Protein AF-A0A433RNB2-F1 (afdb_monomer_lite)

pLDDT: mean 72.8, std 12.89, range [40.78, 93.75]

InterPro domains:
  IPR000989 Replication protein [PF01446] (14-118)

Sequence (121 aa):
MPGSIPASGNKNIKIIKKMIAEEKAVFEVSKYPVKDSDIIKGDKVTPANIETVIDLDKALAYKRLILYGGILKGIHKELNLSDAEDGDLIHIDDEVDEIANGATDVMVYWHLGLKNYVIKN

Structure (mmCIF, N/CA/C/O backbone):
data_AF-A0A433RNB2-F1
#
_entry.id   AF-A0A433RNB2-F1
#
loop_
_atom_site.group_PDB
_atom_site.id
_atom_site.type_symbol
_atom_site.label_atom_id
_atom_site.label_alt_id
_atom_site.label_comp_id
_atom_site.label_asym_id
_atom_site.label_entity_id
_atom_site.label_seq_id
_atom_site.pdbx_PDB_ins_code
_atom_site.Cartn_x
_atom_site.Cartn_y
_atom_site.Cartn_z
_atom_site.occupancy
_atom_site.B_iso_or_equiv
_atom_site.auth_seq_id
_atom_site.auth_comp_id
_atom_site.auth_asym_id
_atom_site.auth_atom_id
_atom_site.pdbx_PDB_model_num
ATOM 1 N N . MET A 1 1 ? 48.132 4.440 33.683 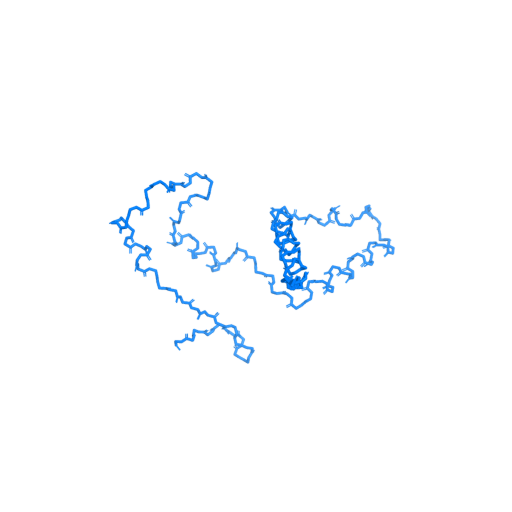1.00 43.75 1 MET A N 1
ATOM 2 C CA . MET A 1 1 ? 46.813 3.783 33.556 1.00 43.75 1 MET A CA 1
ATOM 3 C C . MET A 1 1 ? 46.271 4.103 32.171 1.00 43.75 1 MET A C 1
ATOM 5 O O . MET A 1 1 ? 46.187 5.288 31.869 1.00 43.75 1 MET A O 1
ATOM 9 N N . PRO A 1 2 ? 46.000 3.115 31.303 1.00 40.78 2 PRO A N 1
ATOM 10 C CA . PRO A 1 2 ? 45.443 3.390 29.985 1.00 40.78 2 PRO A CA 1
ATOM 11 C C . PRO A 1 2 ? 43.966 3.778 30.137 1.00 40.78 2 PRO A C 1
ATOM 13 O O . PRO A 1 2 ? 43.211 3.109 30.840 1.00 40.78 2 PRO A O 1
ATOM 16 N N . GLY A 1 3 ? 43.595 4.913 29.543 1.00 47.84 3 GLY A N 1
ATOM 17 C CA . GLY A 1 3 ? 42.264 5.505 29.645 1.00 47.84 3 GLY A CA 1
ATOM 18 C C . GLY A 1 3 ? 41.183 4.663 28.969 1.00 47.84 3 GLY A C 1
ATOM 19 O O . GLY A 1 3 ? 41.399 4.048 27.926 1.00 47.84 3 GLY A O 1
ATOM 20 N N . SER A 1 4 ? 40.004 4.650 29.580 1.00 57.03 4 SER A N 1
ATOM 21 C CA . SER A 1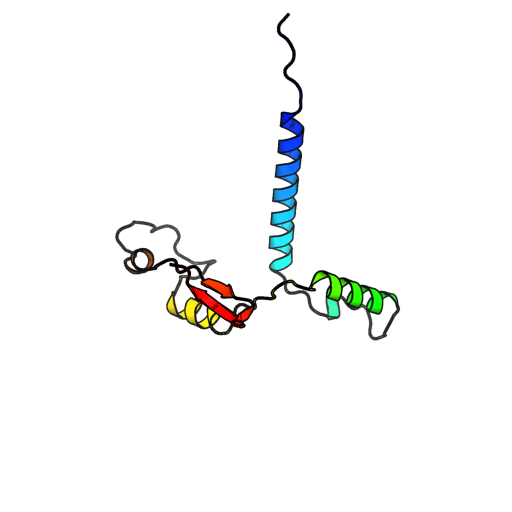 4 ? 38.790 4.021 29.070 1.00 57.03 4 SER A CA 1
ATOM 22 C C . SER A 1 4 ? 38.265 4.757 27.830 1.00 57.03 4 SER A C 1
ATOM 24 O O . SER A 1 4 ? 38.008 5.959 27.860 1.00 57.03 4 SER A O 1
ATOM 26 N N . ILE A 1 5 ? 38.075 4.015 26.738 1.00 56.91 5 ILE A N 1
ATOM 27 C CA . ILE A 1 5 ? 37.442 4.480 25.494 1.00 56.91 5 ILE A CA 1
ATOM 28 C C . ILE A 1 5 ? 35.938 4.717 25.759 1.00 56.91 5 ILE A C 1
ATOM 30 O O . ILE A 1 5 ? 35.292 3.861 26.372 1.00 56.91 5 ILE A O 1
ATOM 34 N N . PRO A 1 6 ? 35.341 5.846 25.329 1.00 52.28 6 PRO A N 1
ATOM 35 C CA . PRO A 1 6 ? 33.959 6.178 25.661 1.00 52.28 6 PRO A CA 1
ATOM 36 C C . PRO A 1 6 ? 32.944 5.275 24.940 1.00 52.28 6 PRO A C 1
ATOM 38 O O . PRO A 1 6 ? 33.023 5.027 23.739 1.00 52.28 6 PRO A O 1
ATOM 41 N N . ALA A 1 7 ? 31.924 4.842 25.686 1.00 56.16 7 ALA A N 1
ATOM 42 C CA . ALA A 1 7 ? 30.841 3.934 25.292 1.00 56.16 7 ALA A CA 1
ATOM 43 C C . ALA A 1 7 ? 29.824 4.507 24.266 1.00 56.16 7 ALA A C 1
ATOM 45 O O . ALA A 1 7 ? 28.642 4.149 24.298 1.00 56.16 7 ALA A O 1
ATOM 46 N N . SER A 1 8 ? 30.231 5.413 23.368 1.00 54.06 8 SER A N 1
ATOM 47 C CA . SER A 1 8 ? 29.318 6.052 22.401 1.00 54.06 8 SER A CA 1
ATOM 48 C C . SER A 1 8 ? 29.001 5.161 21.190 1.00 54.06 8 SER A C 1
ATOM 50 O O . SER A 1 8 ? 27.873 5.190 20.696 1.00 54.06 8 SER A O 1
ATOM 52 N N . GLY A 1 9 ? 29.927 4.287 20.775 1.00 52.03 9 GLY A N 1
ATOM 53 C CA . GLY A 1 9 ? 29.736 3.385 19.628 1.00 52.03 9 GLY A CA 1
ATOM 54 C C . GLY A 1 9 ? 28.607 2.359 19.810 1.00 52.03 9 GLY A C 1
ATOM 55 O O . GLY A 1 9 ? 27.934 1.988 18.852 1.00 52.03 9 GLY A O 1
ATOM 56 N N . ASN A 1 10 ? 28.317 1.958 21.053 1.00 58.34 10 ASN A N 1
ATOM 57 C CA . ASN A 1 10 ? 27.313 0.932 21.358 1.00 58.34 10 ASN A CA 1
ATOM 58 C C . ASN A 1 10 ? 25.860 1.417 21.193 1.00 58.34 10 ASN A C 1
ATOM 60 O O . ASN A 1 10 ? 24.954 0.612 20.969 1.00 58.34 10 ASN A O 1
ATOM 64 N N . LYS A 1 11 ? 25.619 2.731 21.298 1.00 58.88 11 LYS A N 1
ATOM 65 C CA . LYS A 1 11 ? 24.277 3.310 21.125 1.00 58.88 11 LYS A CA 1
ATOM 66 C C . LYS A 1 11 ? 23.865 3.326 19.653 1.00 58.88 11 LYS A C 1
ATOM 68 O O . LYS A 1 11 ? 22.753 2.913 19.341 1.00 58.88 11 LYS A O 1
ATOM 73 N N . ASN A 1 12 ? 24.782 3.694 18.757 1.00 68.19 12 ASN A N 1
ATOM 74 C CA . ASN A 1 12 ? 24.526 3.712 17.313 1.00 68.19 12 ASN A CA 1
ATOM 75 C C . ASN A 1 12 ? 24.252 2.307 16.763 1.00 68.19 12 ASN A C 1
ATOM 77 O O . ASN A 1 12 ? 23.321 2.124 15.986 1.00 68.19 12 ASN A O 1
ATOM 81 N N . ILE A 1 13 ? 24.974 1.290 17.245 1.00 75.12 13 ILE A N 1
ATOM 82 C CA . ILE A 1 13 ? 24.744 -0.109 16.851 1.00 75.12 13 ILE A CA 1
ATOM 83 C C . ILE A 1 13 ? 23.346 -0.592 17.273 1.00 75.12 13 ILE A C 1
ATOM 85 O O . ILE A 1 13 ? 22.676 -1.287 16.510 1.00 75.12 13 ILE A O 1
ATOM 89 N N . LYS A 1 14 ? 22.870 -0.218 18.470 1.00 80.25 14 LYS A N 1
ATOM 90 C CA . LYS A 1 14 ? 21.506 -0.552 18.918 1.00 80.25 14 LYS A CA 1
ATOM 91 C C . LYS A 1 14 ? 20.430 0.132 18.074 1.00 80.25 14 LYS A C 1
ATOM 93 O O . LYS A 1 14 ? 19.424 -0.503 17.773 1.00 80.25 14 LYS A O 1
ATOM 98 N N . ILE A 1 15 ? 20.644 1.391 17.689 1.00 83.69 15 ILE A N 1
ATOM 99 C CA . ILE A 1 15 ? 19.713 2.142 16.836 1.00 83.69 15 ILE A CA 1
ATOM 100 C C . ILE A 1 15 ? 19.617 1.487 15.456 1.00 83.69 15 ILE A C 1
ATOM 102 O O . ILE A 1 15 ? 18.518 1.172 15.018 1.00 83.69 15 ILE A O 1
ATOM 106 N N . ILE A 1 16 ? 20.753 1.179 14.825 1.00 79.19 16 ILE A N 1
ATOM 107 C CA . ILE A 1 16 ? 20.792 0.530 13.505 1.00 79.19 16 ILE A CA 1
ATOM 108 C C . ILE A 1 16 ? 20.088 -0.833 13.541 1.00 79.19 16 ILE A C 1
ATOM 110 O O . ILE A 1 16 ? 19.260 -1.125 12.684 1.00 79.19 16 ILE A O 1
ATOM 114 N N . LYS A 1 17 ? 20.341 -1.654 14.570 1.00 84.31 17 LYS A N 1
ATOM 115 C CA . LYS A 1 17 ? 19.651 -2.946 14.734 1.00 84.31 17 LYS A CA 1
ATOM 116 C C . LYS A 1 17 ? 18.137 -2.795 14.872 1.00 84.31 17 LYS A C 1
ATOM 118 O O . LYS A 1 17 ? 17.401 -3.628 14.353 1.00 84.31 17 LYS A O 1
ATOM 123 N N . LYS A 1 18 ? 17.678 -1.749 15.565 1.00 87.12 18 LYS A N 1
ATOM 124 C CA . LYS A 1 18 ? 16.251 -1.449 15.704 1.00 87.12 18 LYS A CA 1
ATOM 125 C C . LYS A 1 18 ? 15.639 -1.034 14.363 1.00 87.12 18 LYS A C 1
ATOM 127 O O . LYS A 1 18 ? 14.599 -1.570 14.011 1.00 87.12 18 LYS A O 1
ATOM 132 N N . MET A 1 19 ? 16.311 -0.171 13.600 1.00 81.94 19 MET A N 1
ATOM 133 C CA . MET A 1 19 ? 15.839 0.266 12.278 1.00 81.94 19 MET A CA 1
ATOM 134 C C . MET A 1 19 ? 15.731 -0.906 11.294 1.00 81.94 19 MET A C 1
ATOM 136 O O . MET A 1 19 ? 14.716 -1.038 10.625 1.00 81.94 19 MET A O 1
ATOM 140 N N . ILE A 1 20 ? 16.716 -1.813 11.278 1.00 81.44 20 ILE A N 1
ATOM 141 C CA . ILE A 1 20 ? 16.670 -3.036 10.455 1.00 81.44 20 ILE A CA 1
ATOM 142 C C . ILE A 1 20 ? 15.505 -3.947 10.876 1.00 81.44 20 ILE A C 1
ATOM 144 O O . ILE A 1 20 ? 14.859 -4.571 10.037 1.00 81.44 20 ILE A O 1
ATOM 148 N N . ALA A 1 21 ? 15.233 -4.061 12.179 1.00 81.44 21 ALA A N 1
ATOM 149 C CA . ALA A 1 21 ? 14.110 -4.857 12.671 1.00 81.44 21 ALA A CA 1
ATOM 150 C C . ALA A 1 21 ? 12.753 -4.239 12.289 1.00 81.44 21 ALA A C 1
ATOM 152 O O . ALA A 1 21 ? 11.840 -4.968 11.908 1.00 81.44 21 ALA A O 1
ATOM 153 N N . GLU A 1 22 ? 12.632 -2.912 12.356 1.00 82.25 22 GLU A N 1
ATOM 154 C CA . GLU A 1 22 ? 11.443 -2.174 11.916 1.00 82.25 22 GLU A CA 1
ATOM 155 C C . GLU A 1 22 ? 11.236 -2.302 10.403 1.00 82.25 22 GLU A C 1
ATOM 157 O O . GLU A 1 22 ? 10.129 -2.602 9.971 1.00 82.25 22 GLU A O 1
ATOM 162 N N . GLU A 1 23 ? 12.296 -2.179 9.602 1.00 76.88 23 GLU A N 1
ATOM 163 C CA . GLU A 1 23 ? 12.259 -2.385 8.151 1.00 76.88 23 GLU A CA 1
ATOM 164 C C . GLU A 1 23 ? 11.769 -3.795 7.791 1.00 76.88 23 GLU A C 1
ATOM 166 O O . GLU A 1 23 ? 10.850 -3.947 6.986 1.00 76.88 23 GLU A O 1
ATOM 171 N N . LYS A 1 24 ? 12.306 -4.832 8.447 1.00 71.88 24 LYS A N 1
ATOM 172 C CA . LYS A 1 24 ? 11.842 -6.216 8.259 1.00 71.88 24 LYS A CA 1
ATOM 173 C C . LYS A 1 24 ? 10.375 -6.398 8.639 1.00 71.88 24 LYS A C 1
ATOM 175 O O . LYS A 1 24 ? 9.651 -7.085 7.926 1.00 71.88 24 LYS A O 1
ATOM 180 N N . ALA A 1 25 ? 9.931 -5.787 9.737 1.00 73.56 25 ALA A N 1
ATOM 181 C CA . ALA A 1 25 ? 8.532 -5.846 10.149 1.00 73.56 25 ALA A CA 1
ATOM 182 C C . ALA A 1 25 ? 7.612 -5.147 9.134 1.00 73.56 25 ALA A C 1
ATOM 184 O O . ALA A 1 25 ? 6.550 -5.674 8.812 1.00 73.56 25 ALA A O 1
ATOM 185 N N . VAL A 1 26 ? 8.034 -4.004 8.587 1.00 71.75 26 VAL A N 1
ATOM 186 C CA . VAL A 1 26 ? 7.301 -3.291 7.531 1.00 71.75 26 VAL A CA 1
ATOM 187 C C . VAL A 1 26 ? 7.204 -4.140 6.261 1.00 71.75 26 VAL A C 1
ATOM 189 O O . VAL A 1 26 ? 6.109 -4.274 5.713 1.00 71.75 26 VAL A O 1
ATOM 192 N N . PHE A 1 27 ? 8.305 -4.760 5.823 1.00 65.94 27 PHE A N 1
ATOM 193 C CA . PHE A 1 27 ? 8.296 -5.663 4.668 1.00 65.94 27 PHE A CA 1
ATOM 194 C C . PHE A 1 27 ? 7.360 -6.853 4.877 1.00 65.94 27 PHE A C 1
ATOM 196 O O . PHE A 1 27 ? 6.578 -7.170 3.984 1.00 65.94 27 PHE A O 1
ATOM 203 N N . GLU A 1 28 ? 7.385 -7.478 6.053 1.00 70.62 28 GLU A N 1
ATOM 204 C CA . GLU A 1 28 ? 6.533 -8.632 6.343 1.00 70.62 28 GLU A CA 1
ATOM 205 C C . GLU A 1 28 ? 5.047 -8.257 6.341 1.00 70.62 28 GLU A C 1
ATOM 207 O O . GLU A 1 28 ? 4.241 -8.933 5.708 1.00 70.62 28 GLU A O 1
ATOM 212 N N . VAL A 1 29 ? 4.683 -7.138 6.977 1.00 66.31 29 VAL A N 1
ATOM 213 C CA . VAL A 1 29 ? 3.295 -6.647 6.994 1.00 66.31 29 VAL A CA 1
ATOM 214 C C . VAL A 1 29 ? 2.827 -6.244 5.591 1.00 66.31 29 VAL A C 1
ATOM 216 O O . VAL A 1 29 ? 1.667 -6.467 5.260 1.00 66.31 29 VAL A O 1
ATOM 219 N N . SER A 1 30 ? 3.713 -5.723 4.732 1.00 68.50 30 SER A N 1
ATOM 220 C CA . SER A 1 30 ? 3.353 -5.363 3.351 1.00 68.50 30 SER A CA 1
ATOM 221 C C . SER A 1 30 ? 3.031 -6.554 2.442 1.00 68.50 30 SER A C 1
ATOM 223 O O . SER A 1 30 ? 2.376 -6.359 1.419 1.00 68.50 30 SER A O 1
ATOM 225 N N . LYS A 1 31 ? 3.443 -7.780 2.805 1.00 73.12 31 LYS A N 1
ATOM 226 C CA . LYS A 1 31 ? 3.125 -8.992 2.028 1.00 73.12 31 LYS A CA 1
ATOM 227 C C . LYS A 1 31 ? 1.636 -9.318 2.050 1.00 73.12 31 LYS A C 1
ATOM 229 O O . LYS A 1 31 ? 1.127 -9.929 1.114 1.00 73.12 31 LYS A O 1
ATOM 234 N N . TYR A 1 32 ? 0.944 -8.927 3.116 1.00 66.88 32 TYR A N 1
ATOM 235 C CA . TYR A 1 32 ? -0.450 -9.278 3.327 1.00 66.88 32 TYR A CA 1
ATOM 236 C C . TYR A 1 32 ? -1.336 -8.068 3.020 1.00 66.88 32 TYR A C 1
ATOM 238 O O . TYR A 1 32 ? -1.343 -7.104 3.789 1.00 66.88 32 TYR A O 1
ATOM 246 N N . PRO A 1 33 ? -2.092 -8.075 1.908 1.00 65.88 33 PRO A N 1
ATOM 247 C CA . PRO A 1 33 ? -3.049 -7.014 1.644 1.00 65.88 33 PRO A CA 1
ATOM 248 C C . PRO A 1 33 ? -4.123 -7.016 2.738 1.00 65.88 33 PRO A C 1
ATOM 250 O O . PRO A 1 33 ? -4.795 -8.022 2.961 1.00 65.88 33 PRO A O 1
ATOM 253 N N . VAL A 1 34 ? -4.274 -5.880 3.419 1.00 66.62 34 VAL A N 1
ATOM 254 C CA . VAL A 1 34 ? -5.283 -5.684 4.466 1.00 66.62 34 VAL A CA 1
ATOM 255 C C . VAL A 1 34 ? -6.607 -5.302 3.812 1.00 66.62 34 VAL A C 1
ATOM 257 O O . VAL A 1 34 ? -6.645 -4.384 2.986 1.00 66.62 34 VAL A O 1
ATOM 260 N N . LYS A 1 35 ? -7.694 -5.997 4.160 1.00 73.88 35 LYS A N 1
ATOM 261 C CA . LYS A 1 35 ? -9.037 -5.661 3.672 1.00 73.88 35 LYS A CA 1
ATOM 262 C C . LYS A 1 35 ? -9.651 -4.553 4.521 1.00 73.88 35 LYS A C 1
ATOM 264 O O . LYS A 1 35 ? -9.326 -4.381 5.693 1.00 73.88 35 LYS A O 1
ATOM 269 N N . ASP A 1 36 ? -10.602 -3.833 3.946 1.00 72.50 36 ASP A N 1
ATOM 270 C CA . ASP A 1 36 ? -11.432 -2.856 4.654 1.00 72.50 36 ASP A CA 1
ATOM 271 C C . ASP A 1 36 ? -12.143 -3.472 5.873 1.00 72.50 36 ASP A C 1
ATOM 273 O O . ASP A 1 36 ? -12.184 -2.847 6.934 1.00 72.50 36 ASP A O 1
ATOM 277 N N . SER A 1 37 ? -12.590 -4.729 5.768 1.00 77.62 37 SER A N 1
ATOM 278 C CA . SER A 1 37 ? -13.172 -5.500 6.880 1.00 77.62 37 SER A CA 1
ATOM 279 C C . SER A 1 37 ? -12.218 -5.773 8.049 1.00 77.62 37 SER A C 1
ATOM 281 O O . SER A 1 37 ? -12.676 -6.054 9.155 1.00 77.62 37 SER A O 1
ATOM 283 N N . ASP A 1 38 ? -10.905 -5.723 7.817 1.00 77.25 38 ASP A N 1
ATOM 284 C CA . ASP A 1 38 ? -9.898 -5.968 8.857 1.00 77.25 38 ASP A CA 1
ATOM 285 C C . ASP A 1 38 ? -9.607 -4.691 9.667 1.00 77.25 38 ASP A C 1
ATOM 287 O O . ASP A 1 38 ? -9.131 -4.757 10.803 1.00 77.25 38 ASP A O 1
ATOM 291 N N . ILE A 1 39 ? -9.916 -3.524 9.089 1.00 77.31 39 ILE A N 1
ATOM 292 C CA . ILE A 1 39 ? -9.662 -2.196 9.662 1.00 77.31 39 ILE A CA 1
ATOM 293 C C . ILE A 1 39 ? -10.940 -1.624 10.291 1.00 77.31 39 ILE A C 1
ATOM 295 O O . ILE A 1 39 ? -10.902 -1.089 11.401 1.00 77.31 39 ILE A O 1
ATOM 299 N N . ILE A 1 40 ? -12.082 -1.751 9.609 1.00 86.25 40 ILE A N 1
ATOM 300 C CA . ILE A 1 40 ? -13.382 -1.251 10.068 1.00 86.25 40 ILE A CA 1
ATOM 301 C C . ILE A 1 40 ? -14.115 -2.359 10.821 1.00 86.25 40 ILE A C 1
ATOM 303 O O . ILE A 1 40 ? -14.424 -3.411 10.264 1.00 86.25 40 ILE A O 1
ATOM 307 N N . LYS A 1 41 ? -14.430 -2.122 12.099 1.00 84.69 41 LYS A N 1
ATOM 308 C CA . LYS A 1 41 ? -15.098 -3.124 12.940 1.00 84.69 41 LYS A CA 1
ATOM 309 C C . LYS A 1 41 ? -16.612 -2.952 12.929 1.00 84.69 41 LYS A C 1
ATOM 311 O O . LYS A 1 41 ? -17.125 -1.876 13.243 1.00 84.69 41 LYS A O 1
ATOM 316 N N . GLY A 1 42 ? -17.314 -4.058 12.690 1.00 82.81 42 GLY A N 1
ATOM 317 C CA . GLY A 1 42 ? -18.774 -4.121 12.729 1.00 82.81 42 GLY A CA 1
ATOM 318 C C . GLY A 1 42 ? -19.447 -3.480 11.514 1.00 82.81 42 GLY A C 1
ATOM 319 O O . GLY A 1 42 ? -18.797 -3.032 10.578 1.00 82.81 42 GLY A O 1
ATOM 320 N N . ASP A 1 43 ? -20.774 -3.448 11.541 1.00 81.44 43 ASP A N 1
ATOM 321 C CA . ASP A 1 43 ? -21.642 -3.011 10.440 1.00 81.44 43 ASP A CA 1
ATOM 322 C C . ASP A 1 43 ? -22.187 -1.583 10.619 1.00 81.44 43 ASP A C 1
ATOM 324 O O . ASP A 1 43 ? -23.014 -1.115 9.836 1.00 81.44 43 ASP A O 1
ATOM 328 N N . LYS A 1 44 ? -21.739 -0.874 11.661 1.00 85.56 44 LYS 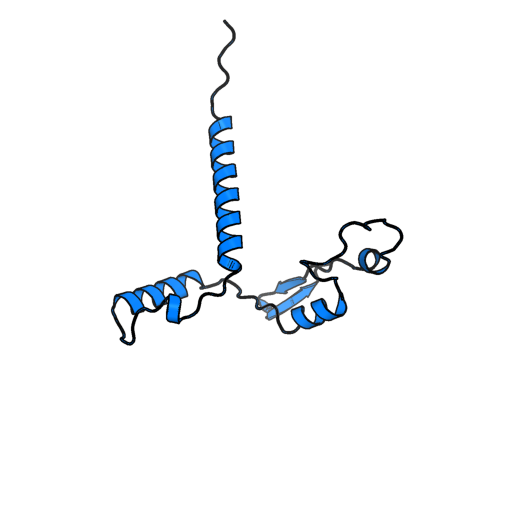A N 1
ATOM 329 C CA . LYS A 1 44 ? -22.227 0.462 12.019 1.00 85.56 44 LYS A CA 1
ATOM 330 C C . LYS A 1 44 ? -21.125 1.504 11.963 1.00 85.56 44 LYS A C 1
ATOM 332 O O . LYS A 1 44 ? -19.966 1.259 12.299 1.00 85.56 44 LYS A O 1
ATOM 337 N N . VAL A 1 45 ? -21.530 2.722 11.617 1.00 86.25 45 VAL A N 1
ATOM 338 C CA . VAL A 1 45 ? -20.676 3.903 11.723 1.00 86.25 45 VAL A CA 1
ATOM 339 C C . VAL A 1 45 ? -20.510 4.239 13.203 1.00 86.25 45 VAL A C 1
ATOM 341 O O . VAL A 1 45 ? -21.458 4.649 13.871 1.00 86.25 45 VAL A O 1
ATOM 344 N N . THR A 1 46 ? -19.303 4.034 13.722 1.00 91.31 46 THR A N 1
ATOM 345 C CA . THR A 1 46 ? -18.931 4.377 15.097 1.00 91.31 46 THR A CA 1
ATOM 346 C C . THR A 1 46 ? -17.906 5.511 15.088 1.00 91.31 46 THR A C 1
ATOM 348 O O . THR A 1 46 ? -17.159 5.638 14.115 1.00 91.31 46 THR A O 1
ATOM 351 N N . PRO A 1 47 ? -17.811 6.318 16.161 1.00 91.75 47 PRO A N 1
ATOM 352 C CA . PRO A 1 47 ? -16.769 7.339 16.275 1.00 91.75 47 PRO A CA 1
ATOM 353 C C . PRO A 1 47 ? -15.352 6.777 16.086 1.00 91.75 47 PRO A C 1
ATOM 355 O O . PRO A 1 47 ? -14.543 7.390 15.403 1.00 91.75 47 PRO A O 1
ATOM 358 N N . ALA A 1 48 ? -15.088 5.573 16.604 1.00 89.38 48 ALA A N 1
ATOM 359 C CA . ALA A 1 48 ? -13.800 4.898 16.450 1.00 89.38 48 ALA A CA 1
ATOM 360 C C . ALA A 1 48 ? -13.504 4.505 14.991 1.00 89.38 48 ALA A C 1
ATOM 362 O O . ALA A 1 48 ? -12.381 4.676 14.520 1.00 89.38 48 ALA A O 1
ATOM 363 N N . ASN A 1 49 ? -14.507 4.022 14.246 1.00 88.44 49 ASN A N 1
ATOM 364 C CA . ASN A 1 49 ? -14.343 3.729 12.818 1.00 88.44 49 ASN A CA 1
ATOM 365 C C . ASN A 1 49 ? -14.066 5.016 12.024 1.00 88.44 49 ASN A C 1
ATOM 367 O O . ASN A 1 49 ? -13.219 5.012 11.137 1.00 88.44 49 ASN A O 1
ATOM 371 N N . ILE A 1 50 ? -14.735 6.124 12.366 1.00 89.81 50 ILE A N 1
ATOM 372 C CA . ILE A 1 50 ? -14.494 7.432 11.734 1.00 89.81 50 ILE A CA 1
ATOM 373 C C . ILE A 1 50 ? -13.054 7.896 11.987 1.00 89.81 50 ILE A C 1
ATOM 375 O O . ILE A 1 50 ? -12.368 8.287 11.046 1.00 89.81 50 ILE A O 1
ATOM 379 N N . GLU A 1 51 ? -12.585 7.826 13.233 1.00 93.75 51 GLU A N 1
ATOM 380 C CA . GLU A 1 51 ? -11.214 8.199 13.601 1.00 93.75 51 GLU A CA 1
ATOM 381 C C . GLU A 1 51 ? -10.180 7.344 12.857 1.00 93.75 51 GLU A C 1
ATOM 383 O O . GLU A 1 51 ? -9.257 7.881 12.250 1.00 93.75 51 GLU A O 1
ATOM 388 N N . THR A 1 52 ? -10.411 6.031 12.784 1.00 90.75 52 THR A N 1
ATOM 389 C CA . THR A 1 52 ? -9.550 5.094 12.045 1.00 90.75 52 THR A CA 1
ATOM 390 C C . THR A 1 52 ? -9.431 5.472 10.564 1.00 90.75 52 THR A C 1
ATOM 392 O O . THR A 1 52 ? -8.332 5.464 10.009 1.00 90.75 52 THR A O 1
ATOM 395 N N . VAL A 1 53 ? -10.542 5.842 9.914 1.00 89.38 53 VAL A N 1
ATOM 396 C CA . VAL A 1 53 ? -10.540 6.284 8.507 1.00 89.38 53 VAL A CA 1
ATOM 397 C C . VAL A 1 53 ? -9.781 7.600 8.340 1.00 89.38 53 VAL A C 1
ATOM 399 O O . VAL A 1 53 ? -8.993 7.730 7.405 1.00 89.38 53 VAL A O 1
ATOM 402 N N . ILE A 1 54 ? -9.989 8.564 9.241 1.00 92.75 54 ILE A N 1
ATOM 403 C CA . ILE A 1 54 ? -9.301 9.863 9.204 1.00 92.75 54 ILE A CA 1
ATOM 404 C C . ILE A 1 54 ? -7.787 9.684 9.354 1.00 92.75 54 ILE A C 1
ATOM 406 O O . ILE A 1 54 ? -7.011 10.338 8.653 1.00 92.75 54 ILE A O 1
ATOM 410 N N . ASP A 1 55 ? -7.355 8.818 10.264 1.00 93.00 55 ASP A N 1
ATOM 411 C CA . ASP A 1 55 ? -5.936 8.567 10.493 1.00 93.00 55 ASP A CA 1
ATOM 412 C C . ASP A 1 55 ? -5.296 7.827 9.320 1.00 93.00 55 ASP A C 1
ATOM 414 O O . ASP A 1 55 ? -4.189 8.180 8.906 1.00 93.00 55 ASP A O 1
ATOM 418 N N . LEU A 1 56 ? -6.008 6.865 8.726 1.00 87.75 56 LEU A N 1
ATOM 419 C CA . LEU A 1 56 ? -5.550 6.176 7.524 1.00 87.75 56 LEU A CA 1
ATOM 420 C C . LEU A 1 56 ? -5.404 7.142 6.338 1.00 87.75 56 LEU A C 1
ATOM 422 O O . LEU A 1 56 ? -4.383 7.109 5.651 1.00 87.75 56 LEU A O 1
ATOM 426 N N . ASP A 1 57 ? -6.372 8.036 6.127 1.00 88.56 57 ASP A N 1
ATOM 427 C CA . ASP A 1 57 ? -6.319 9.051 5.067 1.00 88.56 57 ASP A CA 1
ATOM 428 C C . ASP A 1 57 ? -5.099 9.972 5.228 1.00 88.56 57 ASP A C 1
ATOM 430 O O . ASP A 1 57 ? -4.291 10.128 4.308 1.00 88.56 57 ASP A O 1
ATOM 434 N N . LYS A 1 58 ? -4.869 10.491 6.441 1.00 90.75 58 LYS A N 1
ATOM 435 C CA . LYS A 1 58 ? -3.676 11.299 6.750 1.00 90.75 58 LYS A CA 1
ATOM 436 C C . LYS A 1 58 ? -2.378 10.521 6.559 1.00 90.75 58 LYS A C 1
ATOM 438 O O . LYS A 1 58 ? -1.395 11.088 6.084 1.00 90.75 58 LYS A O 1
ATOM 443 N N . ALA A 1 59 ? -2.353 9.246 6.942 1.00 86.94 59 ALA A N 1
ATOM 444 C CA . ALA A 1 59 ? -1.172 8.403 6.804 1.00 86.94 59 ALA A CA 1
ATOM 445 C C . ALA A 1 59 ? -0.837 8.116 5.333 1.00 86.94 59 ALA A C 1
ATOM 447 O O . ALA A 1 59 ? 0.342 8.002 4.993 1.00 86.94 59 ALA A O 1
ATOM 448 N N . LEU A 1 60 ? -1.844 8.013 4.463 1.00 83.75 60 LEU A N 1
ATOM 449 C CA . LEU A 1 60 ? -1.675 7.776 3.026 1.00 83.75 60 LEU A CA 1
ATOM 450 C C . LEU A 1 60 ? -1.485 9.066 2.217 1.00 83.75 60 LEU A C 1
ATOM 452 O O . LEU A 1 60 ? -0.990 9.011 1.086 1.00 83.75 60 LEU A O 1
ATOM 456 N N . ALA A 1 61 ? -1.815 10.226 2.787 1.00 87.81 61 ALA A N 1
ATOM 457 C CA . ALA A 1 61 ? -1.657 11.516 2.132 1.00 87.81 61 ALA A CA 1
ATOM 458 C C . ALA A 1 61 ? -0.223 11.728 1.609 1.00 87.81 61 ALA A C 1
ATOM 460 O O . ALA A 1 61 ? 0.770 11.439 2.279 1.00 87.81 61 ALA A O 1
ATOM 461 N N . TYR A 1 62 ? -0.121 12.249 0.383 1.00 82.25 62 TYR A N 1
ATOM 462 C CA . TYR A 1 62 ? 1.135 12.542 -0.328 1.00 82.25 62 TYR A CA 1
ATOM 463 C C . TYR A 1 62 ? 2.060 11.341 -0.586 1.00 82.25 62 TYR A C 1
ATOM 465 O O . TYR A 1 62 ? 3.143 11.521 -1.151 1.00 82.25 62 TYR A O 1
ATOM 473 N N . LYS A 1 63 ? 1.654 10.112 -0.244 1.00 81.12 63 LYS A N 1
ATOM 474 C CA . LYS A 1 63 ? 2.372 8.900 -0.642 1.00 81.12 63 LYS A CA 1
ATOM 475 C C . LYS A 1 63 ? 1.890 8.467 -2.022 1.00 81.12 63 LYS A C 1
ATOM 477 O O . LYS A 1 63 ? 0.694 8.349 -2.279 1.00 81.12 63 LYS A O 1
ATOM 482 N N . ARG A 1 64 ? 2.828 8.225 -2.938 1.00 74.06 64 ARG A N 1
ATOM 483 C CA . ARG A 1 64 ? 2.498 7.696 -4.263 1.00 74.06 64 ARG A CA 1
ATOM 484 C C . ARG A 1 64 ? 2.216 6.204 -4.121 1.00 74.06 64 ARG A C 1
ATOM 486 O O . ARG A 1 64 ? 3.139 5.422 -3.927 1.00 74.06 64 ARG A O 1
ATOM 493 N N . LEU A 1 65 ? 0.945 5.825 -4.201 1.00 69.75 65 LEU A N 1
ATOM 494 C CA . LEU A 1 65 ? 0.537 4.426 -4.250 1.00 69.75 65 LEU A CA 1
ATOM 495 C C . LEU A 1 65 ? 0.800 3.904 -5.662 1.00 69.75 65 LEU A C 1
ATOM 497 O O . LEU A 1 65 ? 0.068 4.214 -6.601 1.00 69.75 65 LEU A O 1
ATOM 501 N N . ILE A 1 66 ? 1.901 3.176 -5.823 1.00 67.19 66 ILE A N 1
ATOM 502 C CA . ILE A 1 66 ? 2.265 2.545 -7.089 1.00 67.19 66 ILE A CA 1
ATOM 503 C C . ILE A 1 66 ? 1.741 1.114 -7.026 1.00 67.19 66 ILE A C 1
ATOM 505 O O . ILE A 1 66 ? 2.296 0.270 -6.330 1.00 67.19 66 ILE A O 1
ATOM 509 N N . LEU A 1 67 ? 0.637 0.852 -7.719 1.00 63.78 67 LEU A N 1
ATOM 510 C CA . LEU A 1 67 ? 0.183 -0.515 -7.950 1.00 63.78 67 LEU A CA 1
ATOM 511 C C . LEU A 1 67 ? 1.077 -1.156 -9.012 1.00 63.78 67 LEU A C 1
ATOM 513 O O . LEU A 1 67 ? 1.394 -0.529 -10.026 1.00 63.78 67 LEU A O 1
ATOM 517 N N . TYR A 1 68 ? 1.450 -2.416 -8.796 1.00 63.81 68 TYR A N 1
ATOM 518 C CA . TYR A 1 68 ? 2.177 -3.217 -9.777 1.00 63.81 68 TYR A CA 1
ATOM 519 C C . TYR A 1 68 ? 1.227 -3.612 -10.922 1.00 63.81 68 TYR A C 1
ATOM 521 O O . TYR A 1 68 ? 0.624 -4.683 -10.946 1.00 63.81 68 TYR A O 1
ATOM 529 N N . GLY A 1 69 ? 1.001 -2.676 -11.841 1.00 71.31 69 GLY A N 1
ATOM 530 C CA . GLY A 1 69 ? 0.028 -2.779 -12.924 1.00 71.31 69 GLY A CA 1
ATOM 531 C C . GLY A 1 69 ? 0.380 -1.856 -14.089 1.00 71.31 69 GLY A C 1
ATOM 532 O O . GLY A 1 69 ? 1.372 -1.130 -14.049 1.00 71.31 69 GLY A O 1
ATOM 533 N N . GLY A 1 70 ? -0.422 -1.888 -15.156 1.00 78.88 70 GLY A N 1
ATOM 534 C CA . GLY A 1 70 ? -0.191 -1.056 -16.342 1.00 78.88 70 GLY A CA 1
ATOM 535 C C . GLY A 1 70 ? 1.193 -1.289 -16.954 1.00 78.88 70 GLY A C 1
ATOM 536 O O . GLY A 1 70 ? 1.541 -2.425 -17.273 1.00 78.88 70 GLY A O 1
ATOM 537 N N . ILE A 1 71 ? 1.984 -0.219 -17.086 1.00 76.69 71 ILE A N 1
ATOM 538 C CA . ILE A 1 71 ? 3.316 -0.268 -17.705 1.00 76.69 71 ILE A CA 1
ATOM 539 C C . ILE A 1 71 ? 4.278 -1.201 -16.963 1.00 76.69 71 ILE A C 1
ATOM 541 O O . ILE A 1 71 ? 5.021 -1.928 -17.607 1.00 76.69 71 ILE A O 1
ATOM 545 N N . LEU A 1 72 ? 4.200 -1.272 -15.628 1.00 74.00 72 LEU A N 1
ATOM 546 C CA . LEU A 1 72 ? 5.056 -2.161 -14.835 1.00 74.00 72 LEU A CA 1
ATOM 547 C C . LEU A 1 72 ? 4.728 -3.634 -15.091 1.00 74.00 72 LEU A C 1
ATOM 549 O O . LEU A 1 72 ? 5.630 -4.458 -15.147 1.00 74.00 72 LEU A O 1
ATOM 553 N N . LYS A 1 73 ? 3.451 -3.962 -15.324 1.00 77.38 73 LYS A N 1
ATOM 554 C CA . LYS A 1 73 ? 3.033 -5.316 -15.713 1.00 77.38 73 LYS A CA 1
ATOM 555 C C . LYS A 1 73 ? 3.488 -5.668 -17.135 1.00 77.38 73 LYS A C 1
ATOM 557 O O . LYS A 1 73 ? 3.799 -6.826 -17.395 1.00 77.38 73 LYS A O 1
ATOM 562 N N . GLY A 1 74 ? 3.515 -4.685 -18.038 1.00 81.25 74 GLY A N 1
ATOM 563 C CA . GLY A 1 74 ? 4.077 -4.835 -19.383 1.00 81.25 74 GLY A CA 1
ATOM 564 C C . GLY A 1 74 ? 5.575 -5.127 -19.335 1.0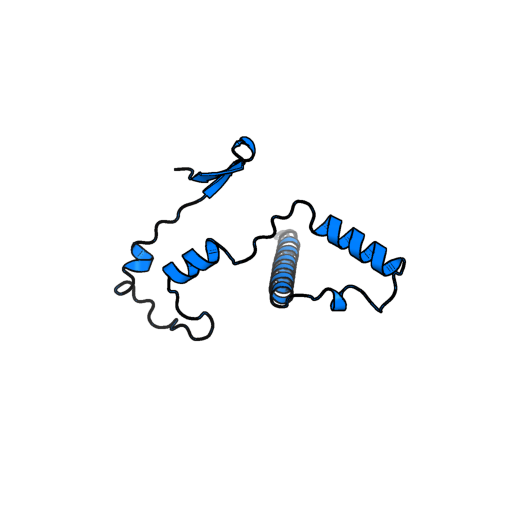0 81.25 74 GLY A C 1
ATOM 565 O O . GLY A 1 74 ? 5.998 -6.173 -19.809 1.00 81.25 74 GLY A O 1
ATOM 566 N N . ILE A 1 75 ? 6.335 -4.268 -18.650 1.00 80.44 75 ILE A N 1
ATOM 567 C CA . ILE A 1 75 ? 7.785 -4.412 -18.454 1.00 80.44 75 ILE A CA 1
ATOM 568 C C . ILE A 1 75 ? 8.118 -5.739 -17.762 1.00 80.44 75 ILE A C 1
ATOM 570 O O . ILE A 1 75 ? 9.012 -6.446 -18.202 1.00 80.44 75 ILE A O 1
ATOM 574 N N . HIS A 1 76 ? 7.374 -6.126 -16.722 1.00 77.00 76 HIS A N 1
ATOM 575 C CA . HIS A 1 76 ? 7.570 -7.415 -16.051 1.00 77.00 76 HIS A CA 1
ATOM 576 C C . HIS A 1 76 ? 7.433 -8.603 -17.016 1.00 77.00 76 HIS A C 1
ATOM 578 O O . HIS A 1 76 ? 8.215 -9.546 -16.954 1.00 77.00 76 HIS A O 1
ATOM 584 N N . LYS A 1 77 ? 6.464 -8.541 -17.938 1.00 79.06 77 LYS A N 1
ATOM 585 C CA . LYS A 1 77 ? 6.286 -9.567 -18.969 1.00 79.06 77 LYS A CA 1
ATOM 586 C C . LYS A 1 77 ? 7.402 -9.535 -20.018 1.00 79.06 77 LYS A C 1
ATOM 588 O O . LYS A 1 77 ? 7.801 -10.592 -20.487 1.00 79.06 77 LYS A O 1
ATOM 593 N N . GLU A 1 78 ? 7.878 -8.349 -20.391 1.00 79.62 78 GLU A N 1
ATOM 594 C CA . GLU A 1 78 ? 8.984 -8.174 -21.345 1.00 79.62 78 GLU A CA 1
ATOM 595 C C . GLU A 1 78 ? 10.319 -8.670 -20.785 1.00 79.62 78 GLU A C 1
ATOM 597 O O . GLU A 1 78 ? 11.075 -9.305 -21.511 1.00 79.62 78 GLU A O 1
ATOM 602 N N . LEU A 1 79 ? 10.577 -8.439 -19.495 1.00 81.25 79 LEU A N 1
ATOM 603 C CA . LEU A 1 79 ? 11.781 -8.918 -18.814 1.00 81.25 79 LEU A CA 1
ATOM 604 C C . LEU A 1 79 ? 11.826 -10.448 -18.693 1.00 81.25 79 LEU A C 1
ATOM 606 O O . LEU A 1 79 ? 12.911 -10.994 -18.546 1.00 81.25 79 LEU A O 1
ATOM 610 N N . ASN A 1 80 ? 10.671 -11.130 -18.755 1.00 74.56 80 ASN A N 1
ATOM 611 C CA . ASN A 1 80 ? 10.553 -12.595 -18.756 1.00 74.56 80 ASN A CA 1
ATOM 612 C C . ASN A 1 80 ? 11.410 -13.286 -17.673 1.00 74.56 80 ASN A C 1
ATOM 614 O O . ASN A 1 80 ? 12.039 -14.314 -17.918 1.00 74.56 80 ASN A O 1
ATOM 618 N N . LEU A 1 81 ? 11.454 -12.683 -16.481 1.00 71.75 81 LEU A N 1
ATOM 619 C CA . LEU A 1 81 ? 12.241 -13.184 -15.358 1.00 71.75 81 LEU A CA 1
ATOM 620 C C . LEU A 1 81 ? 11.665 -14.517 -14.870 1.00 71.75 81 LEU A C 1
ATOM 622 O O . LEU A 1 81 ? 10.448 -14.720 -14.883 1.00 71.75 81 LEU A O 1
ATOM 626 N N . SER A 1 82 ? 12.544 -15.412 -14.423 1.00 66.38 82 SER A N 1
ATOM 627 C CA . SER A 1 82 ? 12.143 -16.652 -13.764 1.00 66.38 82 SER A CA 1
ATOM 628 C C . SER A 1 82 ? 11.338 -16.372 -12.492 1.00 66.38 82 SER A C 1
ATOM 630 O O . SER A 1 82 ? 11.437 -15.296 -11.897 1.00 66.38 82 SER A O 1
ATOM 632 N N . ASP A 1 83 ? 10.539 -17.355 -12.076 1.00 70.62 83 ASP A N 1
ATOM 633 C CA . ASP A 1 83 ? 9.746 -17.276 -10.851 1.00 70.62 83 ASP A CA 1
ATOM 634 C C . ASP A 1 83 ? 10.628 -16.965 -9.624 1.00 70.62 83 ASP A C 1
ATOM 636 O O . ASP A 1 83 ? 11.772 -17.411 -9.539 1.00 70.62 83 ASP A O 1
ATOM 640 N N . ALA A 1 84 ? 10.117 -16.159 -8.691 1.00 65.38 84 ALA A N 1
ATOM 641 C CA . ALA A 1 84 ? 10.888 -15.705 -7.534 1.00 65.38 84 ALA A CA 1
ATOM 642 C C . ALA A 1 84 ? 11.065 -16.786 -6.450 1.00 65.38 84 ALA A C 1
ATOM 644 O O . ALA A 1 84 ? 11.954 -16.646 -5.608 1.00 65.38 84 ALA A O 1
ATOM 645 N N . GLU A 1 85 ? 10.225 -17.823 -6.442 1.00 60.72 85 GLU A N 1
ATOM 646 C CA . GLU A 1 85 ? 10.265 -18.926 -5.476 1.00 60.72 85 GLU A CA 1
ATOM 647 C C . GLU A 1 85 ? 11.000 -20.149 -6.046 1.00 60.72 85 GLU A C 1
ATOM 649 O O . GLU A 1 85 ? 11.820 -20.738 -5.342 1.00 60.72 85 GLU A O 1
ATOM 654 N N . ASP A 1 86 ? 10.771 -20.471 -7.324 1.00 65.19 86 ASP A N 1
ATOM 655 C CA . ASP A 1 86 ? 11.338 -21.655 -7.998 1.00 65.19 86 ASP A CA 1
ATOM 656 C C . ASP A 1 86 ? 12.440 -21.328 -9.031 1.00 65.19 86 ASP A C 1
ATOM 658 O O . ASP A 1 86 ? 12.875 -22.193 -9.797 1.00 65.19 86 ASP A O 1
ATOM 662 N N . GLY A 1 87 ? 12.891 -20.073 -9.093 1.00 65.12 87 GLY A N 1
ATOM 663 C CA . GLY A 1 87 ? 13.945 -19.634 -10.006 1.00 65.12 87 GLY A CA 1
ATOM 664 C C . GLY A 1 87 ? 15.284 -20.326 -9.737 1.00 65.12 87 GLY A C 1
ATOM 665 O O . GLY A 1 87 ? 15.713 -20.470 -8.592 1.00 65.12 87 GLY A O 1
ATOM 666 N N . ASP A 1 88 ? 15.970 -20.740 -10.803 1.00 64.31 88 ASP A N 1
ATOM 667 C CA . ASP A 1 88 ? 17.300 -21.338 -10.703 1.00 64.31 88 ASP A CA 1
ATOM 668 C C . ASP A 1 88 ? 18.342 -20.271 -10.327 1.00 64.31 88 ASP A C 1
ATOM 670 O O . ASP A 1 88 ? 18.783 -19.480 -11.155 1.00 64.31 88 ASP A O 1
ATOM 674 N N . LEU A 1 89 ? 18.721 -20.244 -9.046 1.00 63.16 89 LEU A N 1
ATOM 675 C CA . LEU A 1 89 ? 19.733 -19.340 -8.483 1.00 63.16 89 LEU A CA 1
ATOM 676 C C . LEU A 1 89 ? 21.163 -19.904 -8.575 1.00 63.16 89 LEU A C 1
ATOM 678 O O . LEU A 1 89 ? 22.090 -19.315 -8.017 1.00 63.16 89 LEU A O 1
ATOM 682 N N . ILE A 1 90 ? 21.343 -21.084 -9.177 1.00 59.09 90 ILE A N 1
ATOM 683 C CA . ILE A 1 90 ? 22.573 -21.880 -9.066 1.00 59.09 90 ILE A CA 1
ATOM 684 C C . ILE A 1 90 ? 23.480 -21.660 -10.287 1.00 59.09 90 ILE A C 1
ATOM 686 O O . ILE A 1 90 ? 24.704 -21.686 -10.155 1.00 59.09 90 ILE A O 1
ATOM 690 N N . HIS A 1 91 ? 22.899 -21.374 -11.453 1.00 59.28 91 HIS A N 1
ATOM 691 C CA . HIS A 1 91 ? 23.625 -21.055 -12.684 1.00 59.28 91 HIS A CA 1
ATOM 692 C C . HIS A 1 91 ? 23.683 -19.535 -12.908 1.00 59.28 91 HIS A C 1
ATOM 694 O O . HIS A 1 91 ? 22.977 -18.993 -13.750 1.00 59.28 91 HIS A O 1
ATOM 700 N N . ILE A 1 92 ? 24.536 -18.847 -12.143 1.00 52.94 92 ILE A N 1
ATOM 701 C CA . ILE A 1 92 ? 24.846 -17.409 -12.305 1.00 52.94 92 ILE A CA 1
ATOM 702 C C . ILE A 1 92 ? 26.129 -17.219 -13.139 1.00 52.94 92 ILE A C 1
ATOM 704 O O . ILE A 1 92 ? 26.884 -16.281 -12.911 1.00 52.94 92 ILE A O 1
ATOM 708 N N . ASP A 1 93 ? 26.459 -18.168 -14.020 1.00 51.25 93 ASP A N 1
ATOM 709 C CA . ASP A 1 93 ? 27.685 -18.060 -14.811 1.00 51.25 93 ASP A CA 1
ATOM 710 C C . ASP A 1 93 ? 27.506 -16.964 -15.870 1.00 51.25 93 ASP A C 1
ATOM 712 O O . ASP A 1 93 ? 26.511 -16.951 -16.601 1.00 51.25 93 ASP A O 1
ATOM 716 N N . ASP A 1 94 ? 28.466 -16.040 -15.927 1.00 51.25 94 ASP A N 1
ATOM 717 C CA . ASP A 1 94 ? 28.422 -14.778 -16.684 1.00 51.25 94 ASP A CA 1
ATOM 718 C C . ASP A 1 94 ? 28.253 -14.977 -18.210 1.00 51.25 94 ASP A C 1
ATOM 720 O O . ASP A 1 94 ? 28.057 -14.015 -18.954 1.00 51.25 94 ASP A O 1
ATOM 724 N N . GLU A 1 95 ? 28.329 -16.218 -18.699 1.00 53.31 95 GLU A N 1
ATOM 725 C CA . GLU A 1 95 ? 28.313 -16.558 -20.123 1.00 53.31 95 GLU A CA 1
ATOM 726 C C . GLU A 1 95 ? 26.912 -16.672 -20.755 1.00 53.31 95 GLU A C 1
ATOM 728 O O . GLU A 1 95 ? 26.826 -16.696 -21.983 1.00 53.31 95 GLU A O 1
ATOM 733 N N . VAL A 1 96 ? 25.812 -16.736 -19.987 1.00 53.25 96 VAL A N 1
ATOM 734 C CA . VAL A 1 96 ? 24.488 -17.090 -20.565 1.00 53.25 96 VAL A CA 1
ATOM 735 C C . VAL A 1 96 ? 23.493 -15.929 -20.655 1.00 53.25 96 VAL A C 1
ATOM 737 O O . VAL A 1 96 ? 22.524 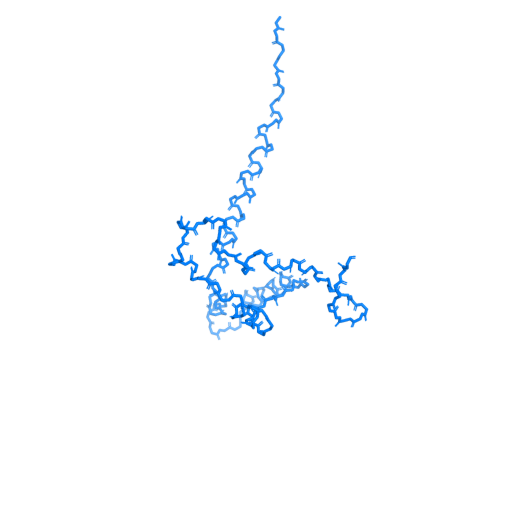-16.025 -21.407 1.00 53.25 96 VAL A O 1
ATOM 740 N N . ASP A 1 97 ? 23.715 -14.809 -19.968 1.00 54.34 97 ASP A N 1
ATOM 741 C CA . ASP A 1 97 ? 22.701 -13.751 -19.907 1.00 54.34 97 ASP A CA 1
ATOM 742 C C . ASP A 1 97 ? 23.044 -12.527 -20.777 1.00 54.34 97 ASP A C 1
ATOM 744 O O . ASP A 1 97 ? 23.372 -11.435 -20.304 1.00 54.34 97 ASP A O 1
ATOM 748 N N . GLU A 1 98 ? 22.957 -12.705 -22.101 1.00 56.03 98 GLU A N 1
ATOM 749 C CA . GLU A 1 98 ? 22.976 -11.587 -23.063 1.00 56.03 98 GLU A CA 1
ATOM 750 C C . GLU A 1 98 ? 21.860 -10.559 -22.774 1.00 56.03 98 GLU A C 1
ATOM 752 O O . GLU A 1 98 ? 21.991 -9.387 -23.134 1.00 56.03 98 GLU A O 1
ATOM 757 N N . ILE A 1 99 ? 20.776 -10.969 -22.098 1.00 54.00 99 ILE A N 1
ATOM 758 C CA . ILE A 1 99 ? 19.620 -10.122 -21.778 1.00 54.00 99 ILE A CA 1
ATOM 759 C C . ILE A 1 99 ? 19.937 -9.214 -20.584 1.00 54.00 99 ILE A C 1
ATOM 761 O O . ILE A 1 99 ? 19.718 -8.003 -20.678 1.00 54.00 99 ILE A O 1
ATOM 765 N N . ALA A 1 100 ? 20.510 -9.748 -19.500 1.00 52.69 100 ALA A N 1
ATOM 766 C CA . ALA A 1 100 ? 20.969 -8.945 -18.362 1.00 52.69 100 ALA A CA 1
ATOM 767 C C . ALA A 1 100 ? 22.081 -7.962 -18.761 1.00 52.69 10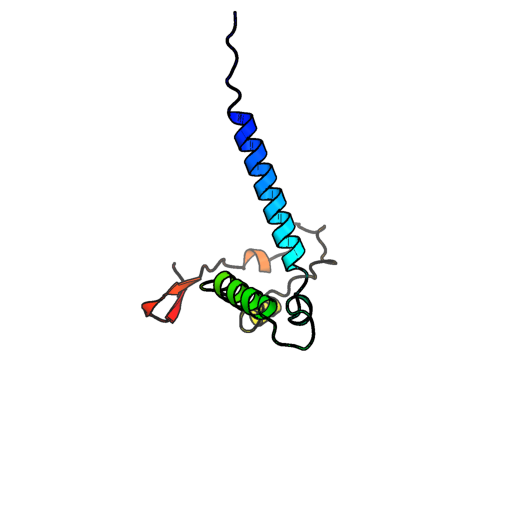0 ALA A C 1
ATOM 769 O O . ALA A 1 100 ? 22.053 -6.802 -18.353 1.00 52.69 100 ALA A O 1
ATOM 770 N N . ASN A 1 101 ? 23.009 -8.387 -19.624 1.00 55.09 101 ASN A N 1
ATOM 771 C CA . ASN A 1 101 ? 24.079 -7.524 -20.133 1.00 55.09 101 ASN A CA 1
ATOM 772 C C . ASN A 1 101 ? 23.589 -6.451 -21.130 1.00 55.09 101 ASN A C 1
ATOM 774 O O . ASN A 1 101 ? 24.274 -5.449 -21.344 1.00 55.09 101 ASN A O 1
ATOM 778 N N . GLY A 1 102 ? 22.412 -6.636 -21.740 1.00 54.22 102 GLY A N 1
ATOM 779 C CA . GLY A 1 102 ? 21.766 -5.660 -22.627 1.00 54.22 102 GLY A CA 1
ATOM 780 C C . GLY A 1 102 ? 20.788 -4.708 -21.924 1.00 54.22 102 GLY A C 1
ATOM 781 O O . GLY A 1 102 ? 20.352 -3.717 -22.522 1.00 54.22 102 GLY A O 1
ATOM 782 N N . ALA A 1 103 ? 20.427 -4.981 -20.668 1.00 54.97 103 ALA A N 1
ATOM 783 C CA . ALA A 1 103 ? 19.490 -4.167 -19.910 1.00 54.97 103 ALA A CA 1
ATOM 784 C C . ALA A 1 103 ? 20.145 -2.833 -19.510 1.00 54.97 103 ALA A C 1
ATOM 786 O O . ALA A 1 103 ? 21.046 -2.767 -18.681 1.00 54.97 103 ALA A O 1
ATOM 787 N N . THR A 1 104 ? 19.701 -1.739 -20.130 1.00 58.62 104 THR A N 1
ATOM 788 C CA . THR A 1 104 ? 20.156 -0.390 -19.772 1.00 58.62 104 THR A CA 1
ATOM 789 C C . THR A 1 104 ? 19.322 0.129 -18.603 1.00 58.62 104 THR A C 1
ATOM 791 O O . THR A 1 104 ? 18.104 0.268 -18.732 1.00 58.62 104 THR A O 1
ATOM 794 N N . ASP A 1 105 ? 19.961 0.471 -17.485 1.00 61.88 105 ASP A N 1
ATOM 795 C CA . ASP A 1 105 ? 19.296 1.133 -16.361 1.00 61.88 105 ASP A CA 1
ATOM 796 C C . ASP A 1 105 ? 18.854 2.551 -16.762 1.00 61.88 105 ASP A C 1
ATOM 798 O O . ASP A 1 105 ? 19.649 3.492 -16.810 1.00 61.88 105 ASP A O 1
ATOM 802 N N . VAL A 1 106 ? 17.562 2.729 -17.054 1.00 65.56 106 VAL A N 1
ATOM 803 C CA . VAL A 1 106 ? 16.982 4.043 -17.367 1.00 65.56 106 VAL A CA 1
ATOM 804 C C . VAL A 1 106 ? 16.316 4.626 -16.122 1.00 65.56 106 VAL A C 1
ATOM 806 O O . VAL A 1 106 ? 15.229 4.208 -15.720 1.00 65.56 106 VAL A O 1
ATOM 809 N N . MET A 1 107 ? 16.933 5.651 -15.525 1.00 70.88 107 MET A N 1
ATOM 810 C CA . MET A 1 107 ? 16.308 6.416 -14.442 1.00 70.88 107 MET A CA 1
ATOM 811 C C . MET A 1 107 ? 15.359 7.496 -14.976 1.00 70.88 107 MET A C 1
ATOM 813 O O . MET A 1 107 ? 15.759 8.437 -15.667 1.00 70.88 107 MET A O 1
ATOM 817 N N . VAL A 1 108 ? 14.087 7.391 -14.586 1.00 80.50 108 VAL A N 1
ATOM 818 C CA . VAL A 1 108 ? 13.030 8.365 -14.890 1.00 80.50 108 VAL A CA 1
ATOM 819 C C . VAL A 1 108 ? 12.587 9.128 -13.645 1.00 80.50 108 VAL A C 1
ATOM 821 O O . VAL A 1 108 ? 12.291 8.547 -12.602 1.00 80.50 108 VAL A O 1
ATOM 824 N N . TYR A 1 109 ? 12.469 10.448 -13.776 1.00 80.69 109 TYR A N 1
ATOM 825 C CA . TYR A 1 109 ? 12.023 11.351 -12.717 1.00 80.69 109 TYR A CA 1
ATOM 826 C C . TYR A 1 109 ? 10.651 11.932 -13.055 1.00 80.69 109 TYR A C 1
ATOM 828 O O . TYR A 1 109 ? 10.365 12.267 -14.202 1.00 80.69 109 TYR A O 1
ATOM 836 N N . TRP A 1 110 ? 9.785 12.088 -12.053 1.00 85.12 110 TRP A N 1
ATOM 837 C CA . TRP A 1 110 ? 8.490 12.743 -12.237 1.00 85.12 110 TRP A CA 1
ATOM 838 C C . TRP A 1 110 ? 8.641 14.268 -12.210 1.00 85.12 110 TRP A C 1
ATOM 840 O O . TRP A 1 110 ? 8.983 14.840 -11.173 1.00 85.12 110 TRP A O 1
ATOM 850 N N . HIS A 1 111 ? 8.339 14.940 -13.322 1.00 88.75 111 HIS A N 1
ATOM 851 C CA . HIS A 1 111 ? 8.403 16.396 -13.406 1.00 88.75 111 HIS A CA 1
ATOM 852 C C . HIS A 1 111 ? 7.042 17.032 -13.091 1.00 88.75 111 HIS A C 1
ATOM 854 O O . HIS A 1 111 ? 6.085 16.906 -13.855 1.00 88.75 111 HIS A O 1
ATOM 860 N N . LEU A 1 112 ? 6.969 17.802 -12.000 1.00 76.69 112 LEU A N 1
ATOM 861 C CA . LEU A 1 112 ? 5.720 18.401 -11.501 1.00 76.69 112 LEU A CA 1
ATOM 862 C C . LEU A 1 112 ? 5.050 19.356 -12.506 1.00 76.69 112 LEU A C 1
ATOM 864 O O . LEU A 1 112 ? 3.844 19.265 -12.711 1.00 76.69 112 LEU A O 1
ATOM 868 N N . GLY A 1 113 ? 5.820 20.233 -13.165 1.00 88.06 113 GLY A N 1
ATOM 869 C CA . GLY A 1 113 ? 5.277 21.204 -14.133 1.00 88.06 113 GLY A CA 1
ATOM 870 C C . GLY A 1 113 ? 4.726 20.575 -15.419 1.00 88.06 113 GLY A C 1
ATOM 871 O O . GLY A 1 113 ? 3.637 20.920 -15.860 1.00 88.06 113 GLY A O 1
ATOM 872 N N . LEU A 1 114 ? 5.454 19.610 -15.988 1.00 86.06 114 LEU A N 1
ATOM 873 C CA . LEU A 1 114 ? 5.067 18.885 -17.200 1.00 86.06 114 LEU A CA 1
ATOM 874 C C . LEU A 1 114 ? 4.027 17.787 -16.936 1.00 86.06 114 LEU A C 1
ATOM 876 O O . LEU A 1 114 ? 3.454 17.262 -17.885 1.00 86.06 114 LEU A O 1
ATOM 880 N N . LYS A 1 115 ? 3.801 17.430 -15.661 1.00 85.62 115 LYS A N 1
ATOM 881 C CA . LYS A 1 115 ? 2.953 16.307 -15.228 1.00 85.62 115 LYS A CA 1
ATOM 882 C C . LYS A 1 115 ? 3.280 15.008 -15.978 1.00 85.62 115 LYS A C 1
ATOM 884 O O . LYS A 1 115 ? 2.380 14.262 -16.352 1.00 85.62 115 LYS A O 1
ATOM 889 N N . ASN A 1 116 ? 4.568 14.764 -16.211 1.00 84.00 116 ASN A N 1
ATOM 890 C CA . ASN A 1 116 ? 5.051 13.622 -16.979 1.00 84.00 116 ASN A CA 1
ATOM 891 C C . ASN A 1 116 ? 6.395 13.107 -16.432 1.00 84.00 116 ASN A C 1
ATOM 893 O O . ASN A 1 116 ? 7.085 13.816 -15.690 1.00 84.00 116 ASN A O 1
ATOM 897 N N . TYR A 1 117 ? 6.756 11.878 -16.796 1.00 83.12 117 TYR A N 1
ATOM 898 C CA . TYR A 1 117 ? 8.071 11.303 -16.526 1.00 83.12 117 TYR A CA 1
ATOM 899 C C . TYR A 1 117 ? 9.098 11.830 -17.533 1.00 83.12 117 TYR A C 1
ATOM 901 O O . TYR A 1 117 ? 8.823 11.915 -18.728 1.00 83.12 117 TYR A O 1
ATOM 909 N N . VAL A 1 118 ? 10.280 12.189 -17.040 1.00 88.94 118 VAL A N 1
ATOM 910 C CA . VAL A 1 118 ? 11.421 12.644 -17.838 1.00 88.94 118 VAL A CA 1
ATOM 911 C C . VAL A 1 118 ? 12.633 11.783 -17.533 1.00 88.94 118 VAL A C 1
ATOM 913 O O . VAL A 1 118 ? 12.948 11.518 -16.372 1.00 88.94 118 VAL A O 1
ATOM 916 N N . ILE A 1 119 ? 13.310 11.356 -18.590 1.00 87.62 119 ILE A N 1
ATOM 917 C CA . ILE A 1 119 ? 14.594 10.667 -18.502 1.00 87.62 119 ILE A CA 1
ATOM 918 C C . ILE A 1 119 ? 15.662 11.746 -18.338 1.00 87.62 119 ILE A C 1
ATOM 920 O O . ILE A 1 119 ? 15.688 12.715 -19.103 1.00 87.62 119 ILE A O 1
ATOM 924 N N . LYS A 1 120 ? 16.511 11.610 -17.320 1.00 66.06 120 LYS A N 1
ATOM 925 C CA . LYS A 1 120 ? 17.688 12.465 -17.166 1.00 66.06 120 LYS A CA 1
ATOM 926 C C . LYS A 1 120 ? 18.889 11.667 -17.660 1.00 66.06 120 LYS A C 1
ATOM 928 O O . LYS A 1 120 ? 19.280 10.715 -16.994 1.00 66.06 120 LYS A O 1
ATOM 933 N N . ASN A 1 121 ? 19.407 12.050 -18.823 1.00 60.50 121 ASN A N 1
ATOM 934 C CA . ASN A 1 121 ? 20.710 11.586 -19.301 1.00 60.50 121 ASN A CA 1
ATOM 935 C C . ASN A 1 121 ? 21.839 12.256 -18.514 1.00 60.50 121 ASN A C 1
ATOM 937 O O . ASN A 1 121 ? 21.647 13.423 -18.086 1.00 60.50 121 ASN A O 1
#

Organism: NCBI:txid1562256

Foldseek 3Di:
DDDDDDPPVVVVVVVVVVVVVVVVVVVVVVVDDDDPPNQADDDDDDPNNVVSVVVVCVVCPPPDDDDCDDVNVVVVVVLVADDPPPDDPPPPDPPPCPPVVPDDDFDWDQDPVVRDIDTDD

Radius of gyration: 23.37 Å; chains: 1; bounding box: 69×43×57 Å

Secondary structure (DSSP, 8-state):
-PPPPPTTHHHHHHHHHHHHHHHHHHHHHHTSPPPHHHHS-SSS--HHHHHHHHHHHHHHTT-----S-THHHHHHHHHTPPPTTT---S---TTS-HHHHH-----EEEETTTTEEEE--